Protein AF-A0A2S9HAW9-F1 (afdb_monomer)

Sequence (76 aa):
MPILDEQKLDLINDIVCCAIAENKQVSISYQKQNKAYLEVGYIHYYDMICNELRFRNQHDNVLYIKIYHVTDIKYI

Foldseek 3Di:
DPPCDPVNLVVVVVVLVVQQVVVFWKWWWFDDPNDIDIFIFGFPDADPVQQWTFTQGPVRDTDIDRNSRTPDMGTD

Radius of gyration: 11.4 Å; Cα contacts (8 Å, |Δi|>4): 134; chains: 1; bounding box: 26×27×27 Å

Nearest PDB structures (foldseek):
  5xfp-assembly3_E  TM=7.445E-01  e=2.150E-02  Homo sapiens
  2m0o-assembly1_A  TM=7.148E-01  e=3.705E-02  Homo sapiens
  4l0j-assembly1_A  TM=6.784E-01  e=1.242E-01  Escherichia coli
  2hqv-assembly1_A-2  TM=5.082E-01  e=2.274E-01  Agrobacterium fabrum str. C58
  2ph0-assembly1_A  TM=5.061E-01  e=2.416E-01  Pectobacterium carotovorum

Secondary structure (DSSP, 8-state):
-----HHHHHHHHHHHHHHHHTT-EEEEEEEETTEEEEEEEEEEEEETTTTEEEEEETTS-EEEEE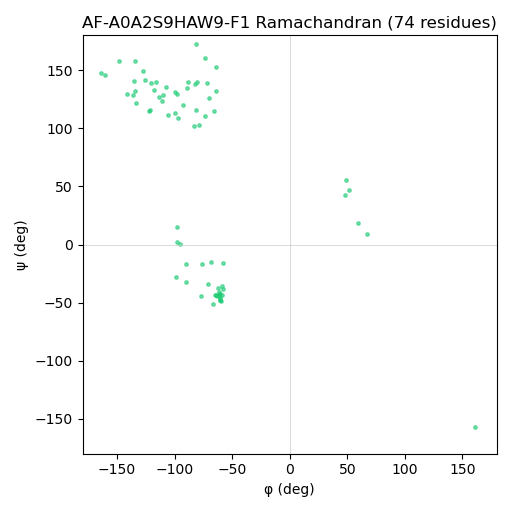GGGEEEEEE-

Solvent-accessible surface area (backbone atoms only — not comparable to full-atom values): 4397 Å² total; per-residue (Å²): 130,79,80,76,50,70,71,59,50,51,54,49,50,52,52,51,52,52,27,42,77,67,68,38,50,30,40,42,31,31,53,55,94,98,38,80,47,76,48,49,31,36,53,78,45,74,42,79,90,78,41,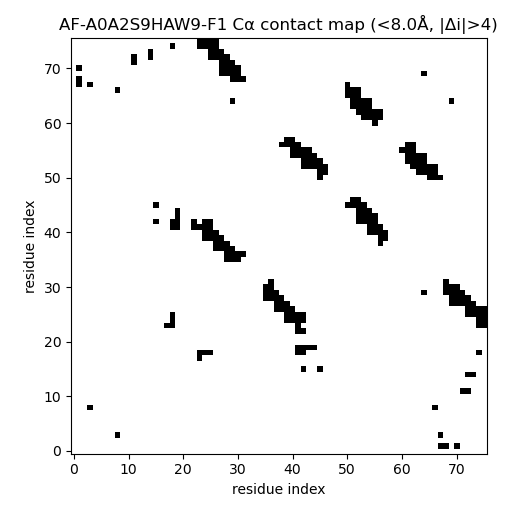31,35,38,32,38,34,82,84,74,46,80,42,82,43,48,52,79,34,49,76,48,76,42,80,115

Mean predicted aligned error: 3.75 Å

pLDDT: mean 91.29, std 9.33, range [48.16, 97.69]

Structure (mmCIF, N/CA/C/O backbone):
data_AF-A0A2S9HAW9-F1
#
_entry.id   AF-A0A2S9HAW9-F1
#
loop_
_atom_site.group_PDB
_atom_site.id
_atom_site.type_symbol
_atom_site.label_atom_id
_atom_site.label_alt_id
_atom_site.label_comp_id
_atom_site.label_asym_id
_atom_site.label_entity_id
_atom_site.label_seq_id
_atom_site.pdbx_PDB_ins_code
_atom_site.Cartn_x
_atom_site.Cartn_y
_atom_site.Cartn_z
_atom_site.occupancy
_atom_site.B_iso_or_equiv
_atom_site.auth_seq_id
_atom_site.auth_comp_id
_atom_site.auth_asym_id
_atom_site.auth_atom_id
_atom_site.pdbx_PDB_model_num
ATOM 1 N N . MET A 1 1 ? -9.482 7.429 16.361 1.00 48.16 1 MET A N 1
ATOM 2 C CA . MET A 1 1 ? -8.479 7.911 15.391 1.00 48.16 1 MET A CA 1
ATOM 3 C C . MET A 1 1 ? -7.251 7.041 15.599 1.00 48.16 1 MET A C 1
ATOM 5 O O . MET A 1 1 ? -6.725 7.095 16.705 1.00 48.16 1 MET A O 1
ATOM 9 N N . PRO A 1 2 ? -6.870 6.150 14.666 1.00 51.62 2 PRO A N 1
ATOM 10 C CA . PRO A 1 2 ? -5.597 5.460 14.804 1.00 51.62 2 PRO A CA 1
ATOM 11 C C . PRO A 1 2 ? -4.505 6.523 14.662 1.00 51.62 2 PRO A C 1
ATOM 13 O O . PRO A 1 2 ? -4.420 7.192 13.636 1.00 51.62 2 PRO A O 1
ATOM 16 N N . ILE A 1 3 ? -3.747 6.751 15.730 1.00 59.28 3 ILE A N 1
ATOM 17 C CA . ILE A 1 3 ? -2.549 7.582 15.672 1.00 59.28 3 ILE A CA 1
ATOM 18 C C . ILE A 1 3 ? -1.488 6.672 15.063 1.00 59.28 3 ILE A C 1
ATOM 20 O O . ILE A 1 3 ? -1.029 5.736 15.712 1.00 59.28 3 ILE A O 1
ATOM 24 N N . LEU A 1 4 ? -1.200 6.868 13.778 1.00 65.06 4 LEU A N 1
ATOM 25 C CA . LEU A 1 4 ? -0.027 6.271 13.157 1.00 65.06 4 LEU A CA 1
ATOM 26 C C . LEU A 1 4 ? 1.176 7.063 13.678 1.00 65.06 4 LEU A C 1
ATOM 28 O O . LEU A 1 4 ? 1.280 8.252 13.380 1.00 65.06 4 LEU A O 1
ATOM 32 N N . ASP A 1 5 ? 2.012 6.451 14.515 1.00 77.62 5 ASP A N 1
ATOM 33 C CA . ASP A 1 5 ? 3.286 7.061 14.898 1.00 77.62 5 ASP A CA 1
ATOM 34 C C . ASP A 1 5 ? 4.291 6.985 13.733 1.00 77.62 5 ASP A C 1
ATOM 36 O O . ASP A 1 5 ? 4.115 6.213 12.785 1.00 77.62 5 ASP A O 1
ATOM 40 N N . GLU A 1 6 ? 5.321 7.833 13.771 1.00 82.44 6 GLU A N 1
ATOM 41 C CA . GLU A 1 6 ? 6.322 7.930 12.696 1.00 82.44 6 GLU A CA 1
ATOM 42 C C . GLU A 1 6 ? 7.018 6.586 12.441 1.00 82.44 6 GLU A C 1
ATOM 44 O O . GLU A 1 6 ? 7.186 6.190 11.292 1.00 82.44 6 GLU A O 1
ATOM 49 N N . GLN A 1 7 ? 7.308 5.824 13.501 1.00 82.88 7 GLN A N 1
ATOM 50 C CA . GLN A 1 7 ? 7.958 4.513 13.397 1.00 82.88 7 GLN A CA 1
ATOM 51 C C . GLN A 1 7 ? 7.119 3.517 12.591 1.00 82.88 7 GLN A C 1
ATOM 53 O O . GLN A 1 7 ? 7.638 2.767 11.762 1.00 82.88 7 GLN A O 1
ATOM 58 N N . LYS A 1 8 ? 5.803 3.501 12.818 1.00 82.69 8 LYS A N 1
ATOM 59 C CA . LYS A 1 8 ? 4.895 2.636 12.073 1.00 82.69 8 LYS A CA 1
ATOM 60 C C . LYS A 1 8 ? 4.721 3.102 10.629 1.00 82.69 8 LYS A C 1
ATOM 62 O O . LYS A 1 8 ? 4.556 2.258 9.749 1.00 82.69 8 LYS A O 1
ATOM 67 N N . LEU A 1 9 ? 4.757 4.410 10.373 1.00 85.81 9 LEU A N 1
ATOM 68 C CA . LEU A 1 9 ? 4.728 4.943 9.012 1.00 85.81 9 LEU A CA 1
ATOM 69 C C . LEU A 1 9 ? 5.980 4.534 8.225 1.00 85.81 9 LEU A C 1
ATOM 71 O O . LEU A 1 9 ? 5.843 4.088 7.089 1.00 85.81 9 LEU A O 1
ATOM 75 N N . ASP A 1 10 ? 7.162 4.614 8.836 1.00 88.25 10 ASP A N 1
ATOM 76 C CA . ASP A 1 10 ? 8.423 4.195 8.216 1.00 88.25 10 ASP A CA 1
ATOM 77 C C . ASP 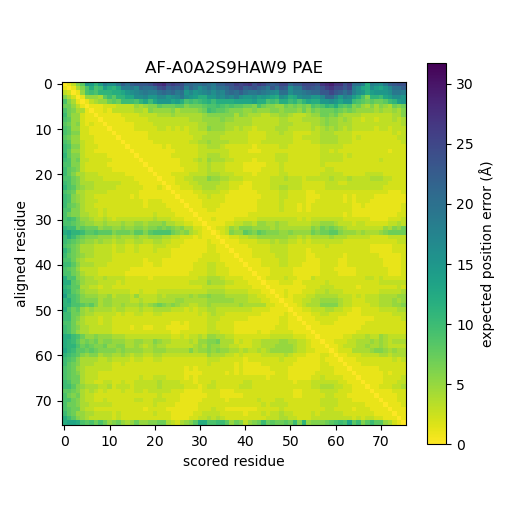A 1 10 ? 8.401 2.707 7.853 1.00 88.25 10 ASP A C 1
ATOM 79 O O . ASP A 1 10 ? 8.676 2.344 6.711 1.00 88.25 10 ASP A O 1
ATOM 83 N N . LEU A 1 11 ? 7.942 1.850 8.774 1.00 88.12 11 LEU A N 1
ATOM 84 C CA . LEU A 1 11 ? 7.785 0.419 8.504 1.00 88.12 11 LEU A CA 1
ATOM 85 C C . LEU A 1 11 ? 6.832 0.151 7.328 1.00 88.12 11 LEU A C 1
ATOM 87 O O . LEU A 1 11 ? 7.103 -0.697 6.476 1.00 88.12 11 LEU A O 1
ATOM 91 N N . ILE A 1 12 ? 5.699 0.857 7.278 1.00 90.31 12 ILE A N 1
ATOM 92 C CA . ILE A 1 12 ? 4.741 0.726 6.177 1.00 90.31 12 ILE A CA 1
ATOM 93 C C . ILE A 1 12 ? 5.376 1.193 4.862 1.00 90.31 12 ILE A C 1
ATOM 95 O O . ILE A 1 12 ? 5.213 0.514 3.850 1.00 90.31 12 ILE A O 1
ATOM 99 N N . ASN A 1 13 ? 6.101 2.313 4.866 1.00 90.69 13 ASN A N 1
ATOM 100 C CA . ASN A 1 13 ? 6.776 2.839 3.682 1.00 90.69 13 ASN A CA 1
ATOM 101 C C . ASN A 1 13 ? 7.813 1.845 3.139 1.00 90.69 13 ASN A C 1
ATOM 103 O O . ASN A 1 13 ? 7.839 1.607 1.932 1.00 90.69 13 ASN A O 1
ATOM 107 N N . ASP A 1 14 ? 8.603 1.212 4.010 1.00 92.19 14 ASP A N 1
ATOM 108 C CA . ASP A 1 14 ? 9.575 0.187 3.617 1.00 92.19 14 ASP A CA 1
ATOM 109 C C . ASP A 1 14 ? 8.889 -1.013 2.954 1.00 92.19 14 ASP A C 1
ATOM 111 O O . ASP A 1 14 ? 9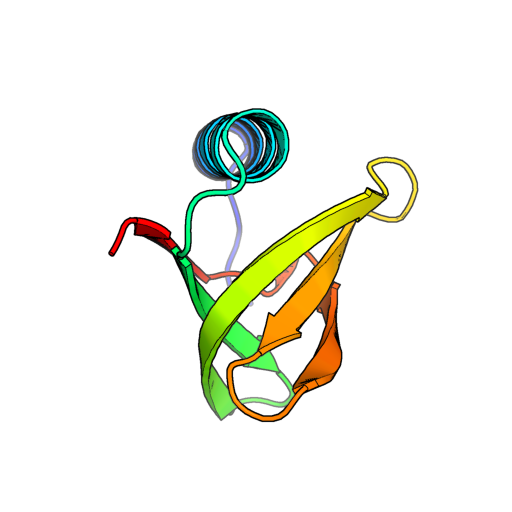.270 -1.432 1.857 1.00 92.19 14 ASP A O 1
ATOM 115 N N . ILE A 1 15 ? 7.818 -1.530 3.570 1.00 93.62 15 ILE A N 1
ATOM 116 C CA . ILE A 1 15 ? 7.042 -2.647 3.013 1.00 93.62 15 ILE A CA 1
ATOM 11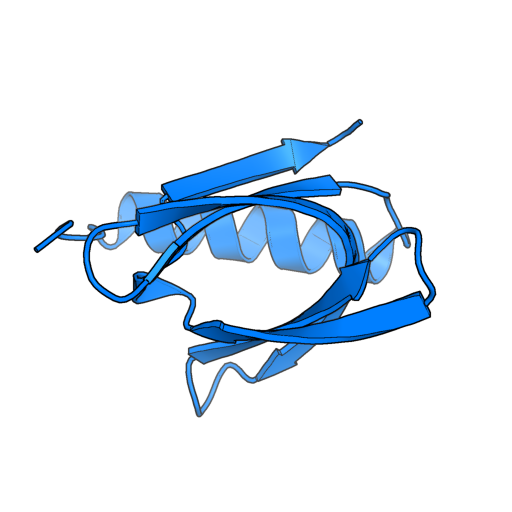7 C C . ILE A 1 15 ? 6.434 -2.267 1.658 1.00 93.62 15 ILE A C 1
ATOM 119 O O . ILE A 1 15 ? 6.496 -3.056 0.717 1.00 93.62 15 ILE A O 1
ATOM 123 N N . VAL A 1 16 ? 5.863 -1.065 1.535 1.00 94.69 16 VAL A N 1
ATOM 124 C CA . VAL A 1 16 ? 5.275 -0.555 0.288 1.00 94.69 16 VAL A CA 1
ATOM 125 C C . VAL A 1 16 ? 6.327 -0.486 -0.819 1.00 94.69 16 VAL A C 1
ATOM 127 O O . VAL A 1 16 ? 6.088 -0.994 -1.915 1.00 94.69 16 VAL A O 1
ATOM 130 N N . CYS A 1 17 ? 7.493 0.099 -0.540 1.00 93.44 17 CYS A N 1
ATOM 131 C CA . CYS A 1 17 ? 8.581 0.231 -1.505 1.00 93.44 17 CYS A CA 1
ATOM 132 C C . CYS A 1 17 ? 9.074 -1.135 -1.995 1.00 93.44 17 CYS A C 1
ATOM 134 O O . CYS A 1 17 ? 9.176 -1.351 -3.204 1.00 93.44 17 CYS A O 1
ATOM 136 N N . CYS A 1 18 ? 9.321 -2.074 -1.079 1.00 95.50 18 CYS A N 1
ATOM 137 C CA . CYS A 1 18 ? 9.725 -3.435 -1.427 1.00 95.50 18 CYS A CA 1
ATOM 138 C C . CYS A 1 18 ? 8.638 -4.175 -2.218 1.00 95.50 18 CYS A C 1
ATOM 140 O O . CYS A 1 18 ? 8.936 -4.801 -3.235 1.00 95.50 18 CYS A O 1
ATOM 142 N N . ALA A 1 19 ? 7.372 -4.069 -1.805 1.00 96.56 19 ALA A N 1
ATOM 143 C CA . ALA A 1 19 ? 6.262 -4.716 -2.495 1.00 96.56 19 ALA A CA 1
ATOM 144 C C . ALA A 1 19 ? 6.098 -4.217 -3.939 1.00 96.56 19 ALA A C 1
ATOM 146 O O . ALA A 1 19 ? 5.878 -5.030 -4.835 1.00 96.56 19 ALA A O 1
ATOM 147 N N . ILE A 1 20 ? 6.258 -2.909 -4.174 1.00 96.06 20 ILE A N 1
ATOM 148 C CA . ILE A 1 20 ? 6.242 -2.321 -5.521 1.00 96.06 20 ILE A CA 1
ATOM 149 C C . ILE A 1 20 ? 7.451 -2.808 -6.331 1.00 96.06 20 ILE A C 1
ATOM 151 O O . ILE A 1 20 ? 7.281 -3.296 -7.447 1.00 96.06 20 ILE A O 1
ATOM 155 N N . ALA A 1 21 ? 8.664 -2.688 -5.779 1.00 96.00 21 ALA A N 1
ATOM 156 C CA . ALA A 1 21 ? 9.906 -3.000 -6.489 1.00 96.00 21 ALA A CA 1
ATOM 1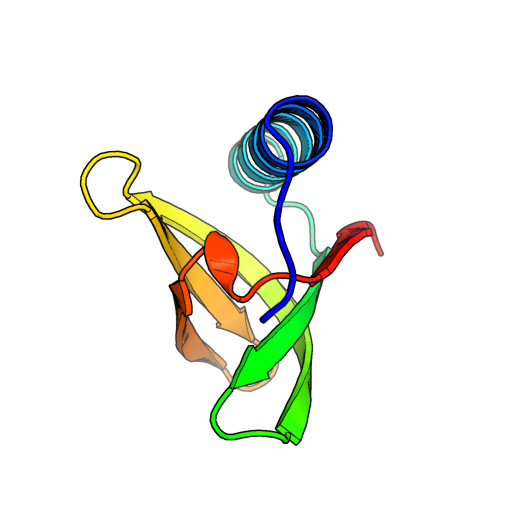57 C C . ALA A 1 21 ? 9.992 -4.473 -6.914 1.00 96.00 21 ALA A C 1
ATOM 159 O O . ALA A 1 21 ? 10.476 -4.784 -8.000 1.00 96.00 21 ALA A O 1
ATOM 160 N N . GLU A 1 22 ? 9.500 -5.374 -6.067 1.00 96.00 22 GLU A N 1
ATOM 161 C CA . GLU A 1 22 ? 9.517 -6.815 -6.311 1.00 96.00 22 GLU A CA 1
ATOM 162 C C . GLU A 1 22 ? 8.207 -7.338 -6.921 1.00 96.00 22 GLU A C 1
ATOM 164 O O . GLU A 1 22 ? 8.077 -8.540 -7.149 1.00 96.00 22 GLU A O 1
ATOM 169 N N . ASN A 1 23 ? 7.229 -6.458 -7.173 1.00 94.81 23 ASN A N 1
ATOM 170 C CA . ASN A 1 23 ? 5.873 -6.816 -7.598 1.00 94.81 23 ASN A CA 1
ATOM 171 C C . ASN A 1 23 ? 5.260 -7.938 -6.728 1.00 94.81 23 ASN A C 1
ATOM 173 O O . ASN A 1 23 ? 4.663 -8.897 -7.227 1.00 94.81 23 ASN A O 1
ATOM 177 N N . LYS A 1 24 ? 5.450 -7.841 -5.407 1.00 96.12 24 LYS A N 1
ATOM 178 C CA . LYS A 1 24 ? 4.975 -8.830 -4.434 1.00 96.12 24 LYS A CA 1
ATOM 179 C C . LYS A 1 24 ? 3.511 -8.593 -4.094 1.00 96.12 24 LYS A C 1
ATOM 181 O O . LYS A 1 24 ? 3.079 -7.461 -3.874 1.00 96.12 24 LYS A O 1
ATOM 186 N N . GLN A 1 25 ? 2.760 -9.686 -4.006 1.00 96.94 25 GLN A N 1
ATOM 187 C CA . GLN A 1 25 ? 1.391 -9.638 -3.518 1.00 96.94 25 GLN A CA 1
ATOM 188 C C . GLN A 1 25 ? 1.395 -9.384 -2.009 1.00 96.94 25 GLN A C 1
ATOM 190 O O . GLN A 1 25 ? 2.206 -9.941 -1.266 1.00 96.94 25 GLN A O 1
ATOM 195 N N . VAL A 1 26 ? 0.480 -8.535 -1.558 1.00 97.44 26 VAL A N 1
ATOM 196 C CA . VAL A 1 26 ? 0.310 -8.206 -0.146 1.00 97.44 26 VAL A CA 1
ATOM 197 C C . VAL A 1 26 ? -1.164 -8.244 0.239 1.00 97.44 26 VAL A C 1
ATOM 199 O O . VAL A 1 26 ? -2.062 -8.079 -0.593 1.00 97.44 26 VAL A O 1
ATOM 202 N N . SER A 1 27 ? -1.408 -8.419 1.532 1.00 97.25 27 SER A N 1
ATOM 203 C CA . SER A 1 27 ? -2.679 -8.090 2.164 1.00 97.25 27 SER A CA 1
ATOM 204 C C . SER A 1 27 ? -2.581 -6.716 2.829 1.00 97.25 27 SER A C 1
ATOM 206 O O . SER A 1 27 ? -1.652 -6.490 3.610 1.00 97.25 27 SER A O 1
ATOM 208 N N . ILE A 1 28 ? -3.536 -5.824 2.563 1.00 96.38 28 ILE A N 1
ATOM 209 C CA . ILE A 1 28 ? -3.649 -4.511 3.211 1.00 96.38 28 ILE A CA 1
ATOM 210 C C . ILE A 1 28 ? -4.885 -4.497 4.103 1.00 96.38 28 ILE A C 1
ATOM 212 O O . ILE A 1 28 ? -6.004 -4.703 3.632 1.00 96.38 28 ILE A O 1
ATOM 216 N N . SER A 1 29 ? -4.679 -4.193 5.385 1.00 96.06 29 SER A N 1
ATOM 217 C CA . SER A 1 29 ? -5.755 -3.892 6.332 1.00 96.06 29 SER A CA 1
ATOM 218 C C . SER A 1 29 ? -5.881 -2.383 6.511 1.00 96.06 29 SER A C 1
ATOM 220 O O . SER A 1 29 ? -4.880 -1.707 6.759 1.00 96.06 29 SER A O 1
ATOM 222 N N . TYR A 1 30 ? -7.094 -1.839 6.414 1.00 95.31 30 TYR A N 1
ATOM 223 C CA . TYR A 1 30 ? -7.335 -0.405 6.601 1.00 95.31 30 TYR A CA 1
ATOM 224 C C . TYR A 1 30 ? -8.712 -0.102 7.202 1.00 95.31 30 TYR A C 1
ATOM 226 O O . TYR A 1 30 ? -9.647 -0.899 7.114 1.00 95.31 30 TYR A O 1
ATOM 234 N N . GLN A 1 31 ? -8.852 1.077 7.813 1.00 94.31 31 GLN A N 1
ATOM 235 C CA . GLN A 1 31 ? -10.108 1.563 8.385 1.00 94.31 31 GLN A CA 1
ATOM 236 C C . GLN A 1 31 ? -10.677 2.734 7.581 1.00 94.31 31 GLN A C 1
ATOM 238 O O . GLN A 1 31 ? -10.008 3.736 7.352 1.00 94.31 31 GLN A O 1
ATOM 243 N N . LYS A 1 32 ? -11.950 2.648 7.189 1.00 91.75 32 LYS A N 1
ATOM 244 C CA . LYS A 1 32 ? -12.666 3.734 6.504 1.00 91.75 32 LYS A CA 1
ATOM 245 C C . LYS A 1 32 ? -14.105 3.797 7.002 1.00 91.75 32 LYS A C 1
ATOM 247 O O . LYS A 1 32 ? -14.794 2.783 7.015 1.00 91.75 32 LYS A O 1
ATOM 252 N N . GLN A 1 33 ? -14.569 4.985 7.401 1.00 90.94 33 GLN A N 1
ATOM 253 C CA . GLN A 1 33 ? -15.948 5.207 7.877 1.00 90.94 33 GLN A CA 1
ATOM 254 C C . GLN A 1 33 ? -16.370 4.222 8.991 1.00 90.94 33 GLN A C 1
ATOM 256 O O . GLN A 1 33 ? -17.430 3.606 8.920 1.00 90.94 33 GLN A O 1
ATOM 261 N N . ASN A 1 34 ? -15.511 4.038 10.002 1.00 88.94 34 ASN A N 1
ATOM 262 C CA . ASN A 1 34 ? -15.705 3.098 11.120 1.00 88.94 34 ASN A CA 1
ATOM 263 C C . ASN A 1 34 ? -15.874 1.619 10.722 1.00 88.94 34 ASN A C 1
ATOM 265 O O . ASN A 1 34 ? -16.350 0.816 11.522 1.00 88.94 34 ASN A O 1
ATOM 269 N N . LYS A 1 35 ? -15.462 1.238 9.511 1.00 95.00 35 LYS A N 1
ATOM 270 C CA . LYS A 1 35 ? -15.408 -0.155 9.063 1.00 95.00 35 LYS A CA 1
ATOM 271 C C . LYS A 1 35 ? -13.966 -0.557 8.786 1.00 95.00 35 LYS A C 1
ATOM 273 O O . LYS A 1 35 ? -13.196 0.241 8.249 1.00 95.00 35 LYS A O 1
ATOM 278 N N . ALA A 1 36 ? -13.619 -1.781 9.169 1.00 95.12 36 ALA A N 1
ATOM 279 C CA . ALA A 1 36 ? -12.353 -2.406 8.819 1.00 95.12 36 ALA A CA 1
ATOM 280 C C . ALA A 1 36 ? -12.499 -3.145 7.484 1.00 95.12 36 ALA A C 1
ATOM 282 O O . ALA A 1 36 ? -13.524 -3.778 7.233 1.00 95.12 36 ALA A O 1
ATOM 283 N N . TYR A 1 37 ? -11.470 -3.053 6.652 1.00 96.50 37 TYR A N 1
ATOM 284 C CA . TYR A 1 37 ? -11.376 -3.704 5.352 1.00 96.50 37 TYR A CA 1
ATOM 285 C C . TYR A 1 37 ? -10.070 -4.487 5.277 1.00 96.50 37 TYR A C 1
ATOM 287 O O . TYR A 1 37 ? -9.071 -4.088 5.882 1.00 96.50 37 TYR A O 1
ATOM 295 N N . LEU A 1 38 ? -10.096 -5.580 4.520 1.00 96.19 38 LEU A N 1
ATOM 296 C CA . LEU A 1 38 ? -8.941 -6.403 4.195 1.00 96.19 38 LEU A CA 1
ATOM 297 C C . LEU A 1 38 ? -8.977 -6.681 2.696 1.00 96.19 38 LEU A C 1
ATOM 299 O O . LEU A 1 38 ? -9.943 -7.255 2.201 1.00 96.19 38 LEU A O 1
ATOM 303 N N . GLU A 1 39 ? -7.925 -6.285 1.993 1.00 97.00 39 GLU A N 1
ATOM 304 C CA . GLU A 1 39 ? -7.811 -6.453 0.546 1.00 97.00 39 GLU A CA 1
ATOM 305 C C . GLU A 1 39 ? -6.512 -7.181 0.208 1.00 97.00 39 GLU A C 1
ATOM 307 O 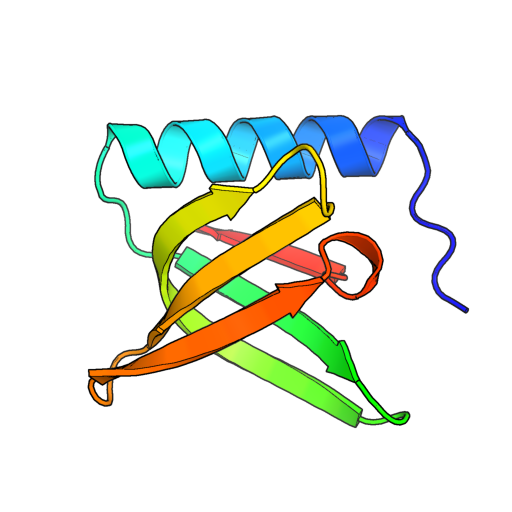O . GLU A 1 39 ? -5.478 -6.944 0.832 1.00 97.00 39 GLU A O 1
ATOM 312 N N . VAL A 1 40 ? -6.569 -8.066 -0.786 1.00 97.44 40 VAL A N 1
ATOM 313 C CA . VAL A 1 40 ? -5.430 -8.856 -1.270 1.00 97.44 40 VAL A CA 1
ATOM 314 C C . VAL A 1 40 ? -5.158 -8.504 -2.727 1.00 97.44 40 VAL A C 1
ATOM 316 O O . VAL A 1 40 ? -6.087 -8.430 -3.537 1.00 97.44 40 VAL A O 1
ATOM 319 N N . GLY A 1 41 ? -3.889 -8.270 -3.060 1.00 97.06 41 GLY A N 1
ATOM 320 C CA . GLY A 1 41 ? -3.517 -7.687 -4.342 1.00 97.06 41 GLY A CA 1
ATOM 321 C C . GLY A 1 41 ? -2.119 -7.082 -4.358 1.00 97.06 41 GLY A C 1
ATOM 322 O O . GLY A 1 41 ? -1.260 -7.446 -3.560 1.00 97.06 41 GLY A O 1
ATOM 323 N N . TYR A 1 42 ? -1.903 -6.157 -5.286 1.00 97.69 42 TYR A N 1
ATOM 324 C CA . TYR A 1 42 ? -0.601 -5.561 -5.566 1.00 97.69 42 TYR A CA 1
ATOM 325 C C . TYR A 1 42 ? -0.648 -4.053 -5.364 1.00 97.69 42 TYR A C 1
ATOM 327 O O . TYR A 1 42 ? -1.593 -3.378 -5.785 1.00 97.69 42 TYR A O 1
ATOM 335 N N . ILE A 1 43 ? 0.401 -3.503 -4.759 1.00 97.19 43 ILE A N 1
ATOM 336 C CA . ILE A 1 43 ? 0.589 -2.056 -4.714 1.00 97.19 43 ILE A CA 1
ATOM 337 C C . ILE A 1 43 ? 1.215 -1.644 -6.044 1.00 97.19 43 ILE A C 1
ATOM 339 O O . ILE A 1 43 ? 2.321 -2.052 -6.372 1.00 97.19 43 ILE A O 1
ATOM 343 N N . HIS A 1 44 ? 0.490 -0.847 -6.822 1.00 95.00 44 HIS A N 1
ATOM 344 C CA . HIS A 1 44 ? 0.947 -0.380 -8.130 1.00 95.00 44 HIS A CA 1
ATOM 345 C C . HIS A 1 44 ? 1.716 0.938 -8.040 1.00 95.00 44 HIS A C 1
ATOM 347 O O . HIS A 1 44 ? 2.579 1.213 -8.868 1.00 95.00 44 HIS A O 1
ATOM 353 N N . TYR A 1 45 ? 1.349 1.794 -7.086 1.00 94.62 45 TYR A N 1
ATOM 354 C CA . TYR A 1 45 ? 1.938 3.118 -6.939 1.00 94.62 45 TYR A CA 1
ATOM 355 C C . TYR A 1 45 ? 1.703 3.660 -5.533 1.00 94.62 45 TYR A C 1
ATOM 357 O O . TYR A 1 45 ? 0.634 3.443 -4.957 1.00 94.62 45 TYR A O 1
ATOM 365 N N . TYR A 1 46 ? 2.671 4.420 -5.027 1.00 94.31 46 TYR A N 1
ATOM 366 C CA . TYR A 1 46 ? 2.533 5.195 -3.805 1.00 94.31 46 TYR A CA 1
ATOM 367 C C . TYR A 1 46 ? 2.789 6.673 -4.094 1.00 94.31 46 TYR A C 1
ATOM 369 O O . TYR A 1 46 ? 3.892 7.067 -4.467 1.00 94.31 46 TYR A O 1
ATOM 377 N N . ASP A 1 47 ? 1.749 7.487 -3.926 1.00 93.00 47 ASP A N 1
ATOM 378 C CA . ASP A 1 47 ? 1.862 8.938 -3.950 1.00 93.00 47 ASP A CA 1
ATOM 379 C C . ASP A 1 47 ? 2.303 9.429 -2.567 1.00 93.00 47 ASP A C 1
ATOM 381 O O . ASP A 1 47 ? 1.490 9.505 -1.644 1.00 93.00 47 ASP A O 1
ATOM 385 N N . MET A 1 48 ? 3.588 9.756 -2.421 1.00 86.94 48 MET A N 1
ATOM 386 C CA . MET A 1 48 ? 4.150 10.257 -1.160 1.00 86.94 48 MET A CA 1
ATOM 387 C C . MET A 1 48 ? 3.785 11.725 -0.884 1.00 86.94 48 MET A C 1
ATOM 389 O O . MET A 1 48 ? 3.896 12.179 0.250 1.00 86.94 48 MET A O 1
ATOM 393 N N . ILE A 1 49 ? 3.331 12.481 -1.893 1.00 88.56 49 ILE A N 1
ATOM 394 C CA . ILE A 1 49 ? 2.899 13.876 -1.713 1.00 88.56 49 ILE A CA 1
ATOM 395 C C . ILE A 1 49 ? 1.507 13.889 -1.076 1.00 88.56 49 ILE A C 1
ATOM 397 O O . ILE A 1 49 ? 1.241 14.640 -0.139 1.00 88.56 49 ILE A O 1
ATOM 401 N N . CYS A 1 50 ? 0.608 13.037 -1.572 1.00 90.50 50 CYS A N 1
ATOM 402 C CA . CYS A 1 50 ? -0.769 12.926 -1.089 1.00 90.50 50 CYS A CA 1
ATOM 403 C C . CYS A 1 50 ? -1.001 11.775 -0.094 1.00 90.50 50 CYS A C 1
ATOM 405 O O . CYS A 1 50 ? -2.148 11.573 0.334 1.00 90.50 50 CYS A O 1
ATOM 407 N N . ASN A 1 51 ? 0.059 11.040 0.260 1.00 90.44 51 ASN A N 1
ATOM 408 C CA . ASN A 1 51 ? 0.075 9.888 1.162 1.00 90.44 51 ASN A CA 1
ATOM 409 C C . ASN A 1 51 ? -1.016 8.854 0.836 1.00 90.44 51 ASN A C 1
ATOM 411 O O . ASN A 1 51 ? -1.865 8.512 1.667 1.00 90.44 51 ASN A O 1
ATOM 415 N N . GLU A 1 52 ? -1.019 8.386 -0.415 1.00 94.62 52 GLU A N 1
ATOM 416 C CA . GLU A 1 52 ? -2.061 7.521 -0.973 1.00 94.62 52 GLU A CA 1
ATOM 417 C C . GLU A 1 52 ? -1.495 6.363 -1.802 1.00 94.62 52 GLU A C 1
ATOM 419 O O . GLU A 1 52 ? -0.715 6.556 -2.734 1.00 94.62 52 GLU A O 1
ATOM 424 N N . LEU A 1 53 ? -1.938 5.148 -1.484 1.00 95.81 53 LEU A N 1
ATOM 425 C CA . LEU A 1 53 ? -1.627 3.930 -2.220 1.00 95.81 53 LEU A CA 1
ATOM 426 C C . LEU A 1 53 ? -2.656 3.697 -3.324 1.00 95.81 53 LEU A C 1
ATOM 428 O O . LEU A 1 53 ? -3.863 3.753 -3.075 1.00 95.81 53 LEU A O 1
ATOM 432 N N . ARG A 1 54 ? -2.172 3.349 -4.519 1.00 96.69 54 ARG A N 1
ATOM 433 C CA . ARG A 1 54 ? -2.975 2.741 -5.584 1.00 96.69 54 ARG A CA 1
ATOM 434 C C . ARG A 1 54 ? -2.781 1.235 -5.521 1.00 96.69 54 ARG A C 1
ATOM 436 O O . ARG A 1 54 ? -1.706 0.725 -5.838 1.00 96.69 54 ARG A O 1
ATOM 443 N N . PHE A 1 55 ? -3.822 0.539 -5.099 1.00 97.31 55 PHE A N 1
ATOM 444 C CA . PHE A 1 55 ? -3.808 -0.896 -4.873 1.00 97.31 55 PHE A CA 1
ATOM 445 C C . PHE A 1 55 ? -4.726 -1.593 -5.869 1.00 97.31 55 PHE A C 1
ATOM 447 O O . PHE A 1 55 ? -5.893 -1.226 -5.986 1.00 97.31 55 PHE A O 1
ATOM 454 N N . ARG A 1 56 ? -4.219 -2.594 -6.586 1.00 97.62 56 ARG A N 1
ATOM 455 C CA . ARG A 1 56 ? -5.023 -3.424 -7.487 1.00 97.62 56 ARG A CA 1
ATOM 456 C C . ARG A 1 56 ? -5.351 -4.728 -6.784 1.00 97.62 56 ARG A C 1
ATOM 458 O O . ARG A 1 56 ? -4.444 -5.510 -6.503 1.00 97.62 56 ARG A O 1
ATOM 465 N N . ASN A 1 57 ? -6.625 -4.951 -6.479 1.00 94.50 57 ASN A N 1
ATOM 466 C CA . ASN A 1 57 ? -7.040 -6.178 -5.808 1.00 94.50 57 ASN A CA 1
ATOM 467 C C . ASN A 1 57 ? -7.204 -7.350 -6.790 1.00 94.50 57 ASN A C 1
ATOM 469 O O . ASN A 1 57 ? -7.152 -7.193 -8.009 1.00 94.50 57 ASN A O 1
ATOM 473 N N . GLN A 1 58 ? -7.428 -8.541 -6.242 1.00 90.62 58 GLN A N 1
ATOM 474 C CA . GLN A 1 58 ? -7.657 -9.784 -6.990 1.00 90.62 58 GLN A CA 1
ATOM 475 C C . GLN A 1 58 ? -8.847 -9.757 -7.973 1.00 90.62 58 GLN A C 1
ATOM 477 O O . GLN A 1 58 ? -8.933 -10.619 -8.840 1.00 90.62 58 GLN A O 1
ATOM 482 N N . HIS A 1 59 ? -9.765 -8.790 -7.858 1.00 92.62 59 HIS A N 1
ATOM 483 C CA . HIS A 1 59 ? -10.909 -8.625 -8.769 1.00 92.62 59 HIS A CA 1
ATOM 484 C C . HIS A 1 59 ? -10.649 -7.565 -9.847 1.00 92.62 59 HIS A C 1
ATOM 486 O O . HIS A 1 59 ? -11.588 -7.074 -10.469 1.00 92.62 59 HIS A O 1
ATOM 492 N N . ASP A 1 60 ? -9.390 -7.172 -10.031 1.00 90.81 60 ASP A N 1
ATOM 493 C CA . ASP A 1 60 ? -8.962 -6.142 -10.974 1.00 90.81 60 ASP A CA 1
ATOM 494 C C . ASP A 1 60 ? -9.420 -4.712 -10.652 1.00 90.81 60 ASP A C 1
ATOM 496 O O . ASP A 1 60 ? -9.210 -3.792 -11.442 1.00 90.81 60 ASP A O 1
ATOM 500 N N . ASN A 1 61 ? -9.992 -4.490 -9.466 1.00 95.75 61 ASN A N 1
ATOM 501 C CA . ASN A 1 61 ? -10.403 -3.158 -9.043 1.00 95.75 61 ASN A CA 1
ATOM 502 C C . ASN A 1 61 ? -9.205 -2.362 -8.525 1.00 95.75 61 ASN A C 1
ATOM 504 O O . ASN A 1 61 ? -8.374 -2.879 -7.773 1.00 95.75 61 ASN A O 1
A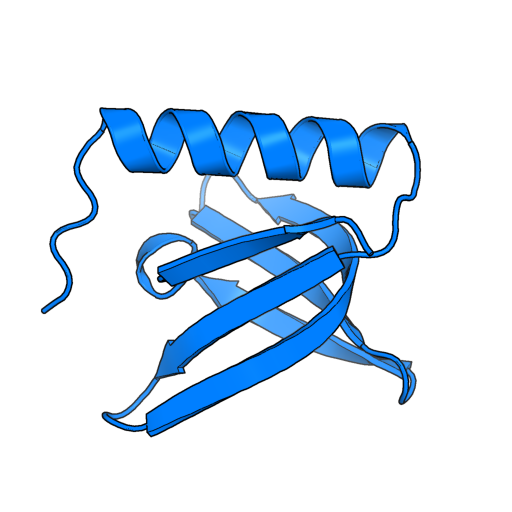TOM 508 N N . VAL A 1 62 ? -9.165 -1.075 -8.877 1.00 96.44 62 VAL A N 1
ATOM 509 C CA . VAL A 1 62 ? -8.189 -0.120 -8.342 1.00 96.44 62 VAL A CA 1
ATOM 510 C C . VAL A 1 62 ? -8.783 0.584 -7.128 1.00 96.44 62 VAL A C 1
ATOM 512 O O . VAL A 1 62 ? -9.808 1.262 -7.214 1.00 96.44 62 VAL A O 1
ATOM 515 N N . LEU A 1 63 ? -8.115 0.434 -5.991 1.00 96.69 63 LEU A N 1
ATOM 516 C CA . LEU A 1 63 ? -8.452 1.051 -4.719 1.00 96.69 63 LEU A CA 1
ATOM 517 C C . LEU A 1 63 ? -7.443 2.154 -4.401 1.00 96.69 63 LEU A C 1
ATOM 519 O O . LEU A 1 63 ? -6.235 1.967 -4.532 1.00 96.69 63 LEU A O 1
ATOM 523 N N . TYR A 1 64 ? -7.959 3.291 -3.942 1.00 96.00 64 TYR A N 1
ATOM 524 C CA . TYR A 1 64 ? -7.166 4.422 -3.468 1.00 96.00 64 TYR A CA 1
ATOM 525 C C . TYR A 1 64 ? -7.248 4.462 -1.942 1.00 96.00 64 TYR A C 1
ATOM 527 O O . TYR A 1 64 ? -8.324 4.691 -1.374 1.00 96.00 64 TYR A O 1
ATOM 535 N N . ILE A 1 65 ? -6.130 4.180 -1.273 1.00 95.38 65 ILE A N 1
ATOM 536 C CA . ILE A 1 65 ? -6.075 3.984 0.180 1.00 95.38 65 ILE A CA 1
ATOM 537 C C . ILE A 1 65 ? -5.104 5.000 0.780 1.00 95.38 65 ILE A C 1
ATOM 539 O O . ILE A 1 65 ? -3.906 4.956 0.517 1.00 95.38 65 ILE A O 1
ATOM 543 N N . LYS A 1 66 ? -5.611 5.913 1.616 1.00 93.31 66 LYS A N 1
ATOM 544 C CA . LYS A 1 66 ? -4.759 6.830 2.387 1.00 93.31 66 LYS A CA 1
ATOM 545 C C . LYS A 1 66 ? -3.904 6.043 3.376 1.00 93.31 66 LYS A C 1
ATOM 547 O O . LYS A 1 66 ? -4.447 5.233 4.125 1.00 93.31 66 LYS A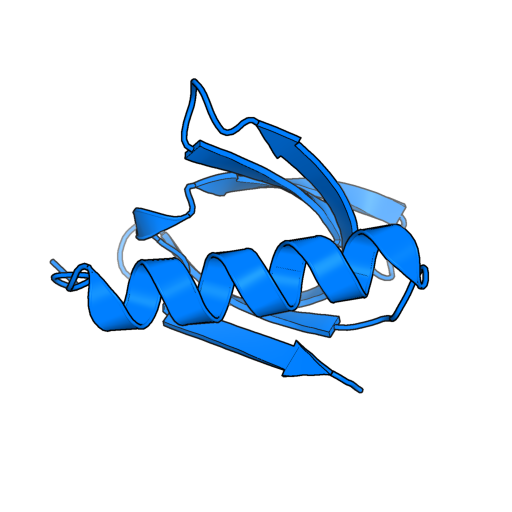 O 1
ATOM 552 N N . ILE A 1 67 ? -2.604 6.330 3.431 1.00 91.38 67 ILE A N 1
ATOM 553 C CA . ILE A 1 67 ? -1.658 5.592 4.281 1.00 91.38 67 ILE A CA 1
ATOM 554 C C . ILE A 1 67 ? -2.052 5.655 5.762 1.00 91.38 67 ILE A C 1
ATOM 556 O O . ILE A 1 67 ? -1.986 4.663 6.472 1.00 91.38 67 ILE A O 1
ATOM 560 N N . TYR A 1 68 ? -2.599 6.788 6.204 1.00 89.44 68 TYR A N 1
ATOM 561 C CA . TYR A 1 68 ? -3.048 6.995 7.584 1.00 89.44 68 TYR A CA 1
ATOM 562 C C . TYR A 1 68 ? -4.272 6.157 7.973 1.00 89.44 68 TYR A C 1
ATOM 564 O O . TYR A 1 68 ? -4.606 6.044 9.149 1.00 89.44 68 TYR A O 1
ATOM 572 N N . HIS A 1 69 ? -4.975 5.592 6.991 1.00 92.75 69 HIS A N 1
ATOM 573 C CA . HIS A 1 69 ? -6.053 4.640 7.230 1.00 92.75 69 HIS A CA 1
ATOM 574 C C . HIS A 1 69 ? -5.548 3.198 7.269 1.00 92.75 69 HIS A C 1
ATOM 576 O O . HIS A 1 69 ? -6.276 2.328 7.747 1.00 92.75 69 HIS A O 1
ATOM 582 N N . VAL A 1 70 ? -4.336 2.936 6.769 1.00 93.38 70 VAL A N 1
ATOM 583 C CA . VAL A 1 70 ? -3.721 1.611 6.784 1.00 93.38 70 VAL A CA 1
ATOM 584 C C . VAL A 1 70 ? -3.354 1.255 8.216 1.00 93.38 70 VAL A C 1
ATOM 586 O O . VAL A 1 70 ? -2.672 1.995 8.923 1.00 93.38 70 VAL A O 1
ATOM 589 N N . THR A 1 71 ? -3.826 0.097 8.656 1.00 92.69 71 THR A N 1
ATOM 590 C CA . THR A 1 71 ? -3.519 -0.435 9.980 1.00 92.69 71 THR A CA 1
ATOM 591 C C . THR A 1 71 ? -2.404 -1.470 9.938 1.00 92.69 71 THR A C 1
ATOM 593 O O . THR A 1 71 ? -1.724 -1.618 10.953 1.00 92.69 71 THR A O 1
ATOM 596 N N . ASP A 1 72 ? -2.239 -2.178 8.815 1.00 93.19 72 ASP A N 1
ATOM 597 C CA . ASP A 1 72 ? -1.259 -3.255 8.635 1.00 93.19 72 ASP A CA 1
ATOM 598 C C . ASP A 1 72 ? -1.064 -3.587 7.140 1.00 93.19 72 ASP A C 1
ATOM 600 O O . ASP A 1 72 ? -2.025 -3.514 6.366 1.00 93.19 72 ASP A O 1
ATOM 604 N N . ILE A 1 73 ? 0.151 -3.989 6.749 1.00 95.25 73 ILE A N 1
ATOM 605 C CA . ILE A 1 73 ? 0.470 -4.554 5.426 1.00 95.25 73 ILE A CA 1
ATOM 606 C C . ILE A 1 73 ? 1.352 -5.784 5.634 1.00 95.25 73 ILE A C 1
ATOM 608 O O . ILE A 1 73 ? 2.331 -5.726 6.374 1.00 95.25 73 ILE A O 1
ATOM 612 N N . LYS A 1 74 ? 1.018 -6.894 4.971 1.00 95.19 74 LYS A N 1
ATOM 613 C CA . LYS A 1 74 ? 1.762 -8.158 5.066 1.00 95.19 74 LYS A CA 1
ATOM 614 C C . LYS A 1 74 ? 1.965 -8.777 3.694 1.00 95.19 74 LYS A C 1
ATOM 616 O O . LYS A 1 74 ? 1.044 -8.759 2.882 1.00 95.19 74 LYS A O 1
ATOM 621 N N . TYR A 1 75 ? 3.144 -9.348 3.466 1.00 94.56 75 TYR A N 1
ATOM 622 C CA . TYR A 1 75 ? 3.385 -10.226 2.321 1.00 94.56 75 TYR A CA 1
ATOM 623 C C . TYR A 1 75 ? 2.529 -11.495 2.414 1.00 94.56 75 TYR A C 1
ATOM 625 O O . TYR A 1 75 ? 2.177 -11.922 3.519 1.00 94.56 75 TYR A O 1
ATOM 633 N N . ILE A 1 76 ? 2.214 -12.069 1.252 1.00 90.38 76 ILE A N 1
ATOM 634 C CA . ILE A 1 76 ? 1.538 -13.366 1.096 1.00 90.38 76 ILE A CA 1
ATOM 635 C C . ILE A 1 76 ? 2.545 -14.413 0.630 1.00 90.38 76 ILE A C 1
ATOM 637 O O . ILE A 1 76 ? 3.405 -14.057 -0.208 1.00 90.38 76 ILE A O 1
#